Protein AF-A0A9P9M459-F1 (afdb_monomer)

Mean predicted aligned error: 11.25 Å

Radius of gyration: 19.33 Å; Cα contacts (8 Å, |Δi|>4): 194; chains: 1; bounding box: 32×56×58 Å

Nearest PDB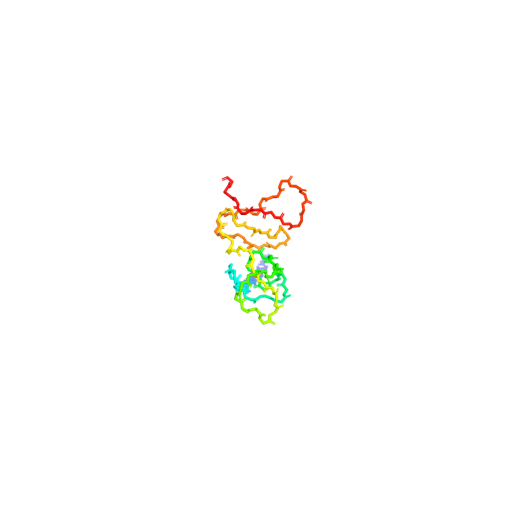 structures (foldseek):
  3zxc-assembly1_A  TM=4.684E-01  e=6.879E-01  Cupiennius salei
  2arp-assembly1_F-2  TM=5.093E-01  e=7.753E+00  Rattus norvegicus

Foldseek 3Di:
DDDDDDPPPPDDPPPPPPPQADAFFAQDQALSNHLQSDWAQDPDPDDHPNSITHWHRQDAFTKHFQPDPRSHPDQWHFDDPPPDRIGGTHHD

pLDDT: mean 77.86, std 14.09, range [39.62, 90.75]

Structure (mmCIF, N/CA/C/O backbone):
data_AF-A0A9P9M459-F1
#
_entry.id   AF-A0A9P9M459-F1
#
loop_
_atom_site.group_PDB
_atom_site.id
_atom_site.type_symbol
_atom_site.label_atom_id
_atom_site.label_alt_id
_atom_site.label_comp_id
_atom_site.label_asym_id
_atom_site.label_entity_id
_atom_site.label_seq_id
_atom_site.pdbx_PDB_ins_code
_atom_site.Cartn_x
_atom_site.Cartn_y
_atom_site.Cartn_z
_atom_site.occupancy
_atom_site.B_iso_or_equiv
_atom_site.auth_seq_id
_atom_site.auth_comp_id
_atom_site.auth_asym_id
_atom_site.auth_atom_id
_atom_site.pdbx_PDB_model_num
ATOM 1 N N . MET A 1 1 ? 0.901 -42.073 -45.279 1.00 39.62 1 MET A N 1
ATOM 2 C CA . MET A 1 1 ? 1.427 -40.694 -45.162 1.00 39.62 1 MET A CA 1
ATOM 3 C C . MET A 1 1 ? 0.849 -40.100 -43.887 1.00 39.62 1 MET A C 1
ATOM 5 O O . MET A 1 1 ? -0.347 -40.239 -43.671 1.00 39.62 1 MET A O 1
ATOM 9 N N . ARG A 1 2 ? 1.702 -39.589 -42.993 1.00 47.62 2 ARG A N 1
ATOM 10 C CA . ARG A 1 2 ? 1.320 -39.040 -41.681 1.00 47.62 2 ARG A CA 1
ATOM 11 C C . ARG A 1 2 ? 0.734 -37.640 -41.876 1.00 47.62 2 ARG A C 1
ATOM 13 O O . ARG A 1 2 ? 1.400 -36.827 -42.504 1.00 47.62 2 ARG A O 1
ATOM 20 N N . PHE A 1 3 ? -0.433 -37.348 -41.307 1.00 52.00 3 PHE A N 1
ATOM 21 C CA . PHE A 1 3 ? -0.890 -35.969 -41.128 1.00 52.00 3 PHE A CA 1
ATOM 22 C C . PHE A 1 3 ? -1.184 -35.720 -39.651 1.00 52.00 3 PHE A C 1
ATOM 24 O O . PHE A 1 3 ? -1.864 -36.494 -38.984 1.00 52.00 3 PHE A O 1
ATOM 31 N N . ILE A 1 4 ? -0.520 -34.685 -39.153 1.00 60.25 4 ILE A N 1
ATOM 32 C CA . ILE A 1 4 ? -0.316 -34.327 -37.755 1.00 60.25 4 ILE A CA 1
ATOM 33 C C . ILE A 1 4 ? -1.549 -33.561 -37.271 1.00 60.25 4 ILE A C 1
ATOM 35 O O . ILE A 1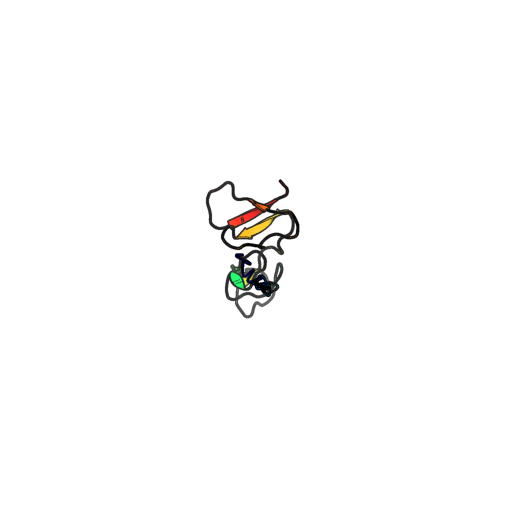 4 ? -1.932 -32.563 -37.879 1.00 60.25 4 ILE A O 1
ATOM 39 N N . SER A 1 5 ? -2.169 -34.023 -36.184 1.00 55.62 5 SER A N 1
ATOM 40 C CA . SER A 1 5 ? -3.219 -33.287 -35.479 1.00 55.62 5 SER A CA 1
ATOM 41 C C . SER A 1 5 ? -2.625 -32.036 -34.836 1.00 55.62 5 SER A C 1
ATOM 43 O O . SER A 1 5 ? -1.802 -32.139 -33.929 1.00 55.62 5 SER A O 1
ATOM 45 N N . VAL A 1 6 ? -3.056 -30.855 -35.278 1.00 60.59 6 VAL A N 1
ATOM 46 C CA . VAL A 1 6 ? -2.754 -29.593 -34.594 1.00 60.59 6 VAL A CA 1
ATOM 47 C C . VAL A 1 6 ? -3.959 -29.235 -33.732 1.00 60.59 6 VAL A C 1
ATOM 49 O O . VAL A 1 6 ? -4.960 -28.710 -34.214 1.00 60.59 6 VAL A O 1
ATOM 52 N N . VAL A 1 7 ? -3.878 -29.577 -32.447 1.00 59.72 7 VAL A N 1
ATOM 53 C CA . VAL A 1 7 ? -4.831 -29.128 -31.431 1.00 59.72 7 VAL A CA 1
ATOM 54 C C . VAL A 1 7 ? -4.476 -27.681 -31.095 1.00 59.72 7 VAL A C 1
ATOM 56 O O . VAL A 1 7 ? -3.519 -27.422 -30.368 1.00 59.72 7 VAL A O 1
ATOM 59 N N . PHE A 1 8 ? -5.226 -26.725 -31.639 1.00 57.75 8 PHE A N 1
ATOM 60 C CA . PHE A 1 8 ? -5.166 -25.337 -31.189 1.00 57.75 8 PHE A CA 1
ATOM 61 C C . PHE A 1 8 ? -5.885 -25.230 -29.839 1.00 57.75 8 PHE A C 1
ATOM 63 O O . PHE A 1 8 ? -7.091 -25.005 -29.770 1.00 57.75 8 PHE A O 1
ATOM 70 N N . LEU A 1 9 ? -5.137 -25.419 -28.751 1.00 57.16 9 LEU A N 1
ATOM 71 C CA . LEU A 1 9 ? -5.557 -25.015 -27.411 1.00 57.16 9 LEU A CA 1
ATOM 72 C C . LEU A 1 9 ? -5.509 -23.483 -27.358 1.00 57.16 9 LEU A C 1
ATOM 74 O O . LEU A 1 9 ? -4.479 -22.889 -27.048 1.00 57.16 9 LEU A O 1
ATOM 78 N N . GLY A 1 10 ? -6.617 -22.851 -27.751 1.00 59.19 10 GLY A N 1
ATOM 79 C CA . GLY A 1 10 ? -6.809 -21.410 -27.636 1.00 59.19 10 GLY A CA 1
ATOM 80 C C . GLY A 1 10 ? -6.612 -20.973 -26.187 1.00 59.19 10 GLY A C 1
ATOM 81 O O . GLY A 1 10 ? -7.337 -21.416 -25.300 1.00 59.19 10 GLY A O 1
ATOM 82 N N . LEU A 1 11 ? -5.592 -20.139 -25.973 1.00 57.56 11 LEU A N 1
ATOM 83 C CA . LEU A 1 11 ? -5.223 -19.540 -24.695 1.00 57.56 11 LEU A CA 1
ATOM 84 C C . LEU A 1 11 ? -6.451 -18.943 -23.994 1.00 57.56 11 LEU A C 1
ATOM 86 O O . LEU A 1 11 ? -7.069 -18.003 -24.494 1.00 57.56 11 LEU A O 1
ATOM 90 N N . SER A 1 12 ? -6.756 -19.449 -22.801 1.00 50.25 12 SER A N 1
ATOM 91 C CA . SER A 1 12 ? -7.684 -18.824 -21.865 1.00 50.25 12 SER A CA 1
ATOM 92 C C . SER A 1 12 ? -7.184 -17.421 -21.524 1.00 50.25 12 SER A C 1
ATOM 94 O O . SER A 1 12 ? -6.189 -17.262 -20.815 1.00 50.25 12 SER A O 1
ATOM 96 N N . ALA A 1 13 ? -7.870 -16.393 -22.018 1.00 55.59 13 ALA A N 1
ATOM 97 C CA . ALA A 1 13 ? -7.686 -15.037 -21.531 1.00 55.59 13 ALA A CA 1
ATOM 98 C C . ALA A 1 13 ? -8.213 -14.979 -20.090 1.00 55.59 13 ALA A C 1
ATOM 100 O O . ALA A 1 13 ? -9.412 -14.834 -19.855 1.00 55.59 13 ALA A O 1
ATOM 101 N N . PHE A 1 14 ? -7.314 -15.128 -19.116 1.00 52.09 14 PHE A N 1
ATOM 102 C CA . PHE A 1 14 ? -7.576 -14.748 -17.733 1.00 52.09 14 PHE A CA 1
ATOM 103 C C . PHE A 1 14 ? -7.751 -13.229 -17.697 1.00 52.09 14 PHE A C 1
ATOM 105 O O . PHE A 1 14 ? -6.798 -12.474 -17.513 1.00 52.09 14 PHE A O 1
ATOM 112 N N . THR A 1 15 ? -8.980 -12.761 -17.891 1.00 50.66 15 THR A N 1
ATOM 113 C CA . THR A 1 15 ? -9.364 -11.411 -17.492 1.00 50.66 15 THR A CA 1
ATOM 114 C C . THR A 1 15 ? -9.374 -11.382 -15.969 1.00 50.66 15 THR A C 1
ATOM 116 O O . THR A 1 15 ? -10.393 -11.649 -15.335 1.00 50.66 15 THR A O 1
ATOM 119 N N . LEU A 1 16 ? -8.209 -11.119 -15.373 1.00 47.06 16 LEU A N 1
ATOM 120 C CA . LEU A 1 16 ? -8.107 -10.682 -13.986 1.00 47.06 16 LEU A CA 1
ATOM 121 C C . LEU A 1 16 ? -8.905 -9.385 -13.883 1.00 47.06 16 LEU A C 1
ATOM 123 O O . LEU A 1 16 ? -8.449 -8.324 -14.311 1.00 47.06 16 LEU A O 1
ATOM 127 N N . THR A 1 17 ? -10.123 -9.482 -13.361 1.00 45.84 17 THR A N 1
ATOM 128 C CA . THR A 1 17 ? -10.913 -8.331 -12.942 1.00 45.84 17 THR A CA 1
ATOM 129 C C . THR A 1 17 ? -10.085 -7.609 -11.885 1.00 45.84 17 THR A C 1
ATOM 131 O O . THR A 1 17 ? -10.047 -8.026 -10.730 1.00 45.84 17 THR A O 1
ATOM 134 N N . GLN A 1 18 ? -9.338 -6.576 -12.285 1.00 47.28 18 GLN A N 1
ATOM 135 C CA . GLN A 1 18 ? -8.636 -5.715 -11.343 1.00 47.28 18 GLN A CA 1
ATOM 136 C C . GLN A 1 18 ? -9.712 -5.037 -10.505 1.00 47.28 18 GLN A C 1
ATOM 138 O O . GLN A 1 18 ? -10.370 -4.098 -10.960 1.00 47.28 18 GLN A O 1
ATOM 143 N N . ALA A 1 19 ? -9.927 -5.558 -9.295 1.00 52.38 19 ALA A N 1
ATOM 144 C CA . ALA A 1 19 ? -10.653 -4.856 -8.257 1.00 52.38 19 ALA A CA 1
ATOM 145 C C 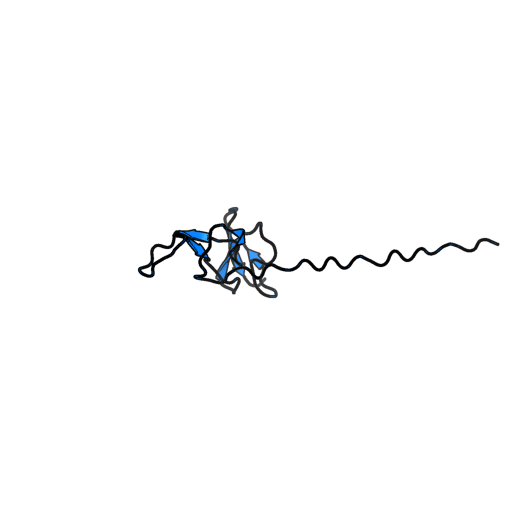. ALA A 1 19 ? -10.017 -3.469 -8.172 1.00 52.38 19 ALA A C 1
ATOM 147 O O . ALA A 1 19 ? -8.848 -3.328 -7.813 1.00 52.38 19 ALA A O 1
ATOM 148 N N . SER A 1 20 ? -10.753 -2.463 -8.641 1.00 59.94 20 SER A N 1
ATOM 149 C CA . SER A 1 20 ? -10.289 -1.085 -8.650 1.00 59.94 20 SER A CA 1
ATOM 150 C C . SER A 1 20 ? -10.218 -0.655 -7.194 1.00 59.94 20 SER A C 1
ATOM 152 O O . SER A 1 20 ? -11.228 -0.273 -6.610 1.00 59.94 20 SER A O 1
ATOM 154 N N . GLY A 1 21 ? -9.048 -0.843 -6.584 1.00 71.88 21 GLY A N 1
ATOM 155 C CA . GLY A 1 21 ? -8.824 -0.510 -5.188 1.00 71.88 21 GLY A CA 1
ATOM 156 C C . GLY A 1 21 ? -9.162 0.956 -4.937 1.00 71.88 21 GLY A C 1
ATOM 157 O O . GLY A 1 21 ? -9.010 1.814 -5.810 1.00 71.88 21 GLY A O 1
ATOM 158 N N . LEU A 1 22 ? -9.631 1.238 -3.733 1.00 84.44 22 LEU A N 1
ATOM 159 C CA . LEU A 1 22 ? -9.930 2.575 -3.256 1.00 84.44 22 LEU A CA 1
ATOM 160 C C . LEU A 1 22 ? -8.676 3.454 -3.351 1.00 84.44 22 LEU A C 1
ATOM 162 O O . LEU A 1 22 ? -7.572 3.033 -2.998 1.00 84.44 22 LEU A O 1
ATOM 166 N N . GLY A 1 23 ? -8.856 4.676 -3.850 1.00 82.56 23 GLY A N 1
ATOM 167 C CA . GLY A 1 23 ? -7.795 5.678 -3.914 1.00 82.56 23 GLY A CA 1
ATOM 168 C C . GLY A 1 23 ? -7.501 6.313 -2.555 1.00 82.56 23 GLY A C 1
ATOM 169 O O . GLY A 1 23 ? -8.125 5.993 -1.541 1.00 82.56 23 GLY A O 1
ATOM 170 N N . ASN A 1 24 ? -6.562 7.254 -2.548 1.00 86.69 24 ASN A N 1
ATOM 171 C CA . ASN A 1 24 ? -6.128 7.978 -1.361 1.00 86.69 24 ASN A CA 1
ATOM 172 C C . ASN A 1 24 ? -7.313 8.582 -0.583 1.00 86.69 24 ASN A C 1
ATOM 174 O O . ASN A 1 24 ? -8.179 9.244 -1.155 1.00 86.69 24 ASN A O 1
ATOM 178 N N . GLY A 1 25 ? -7.351 8.352 0.729 1.00 84.44 25 GLY A N 1
ATOM 179 C CA . GLY A 1 25 ? -8.430 8.802 1.610 1.00 84.44 25 GLY A CA 1
ATOM 180 C C . GLY A 1 25 ? -9.707 7.950 1.571 1.00 84.44 25 GLY A C 1
ATOM 181 O O . GLY A 1 25 ? -10.619 8.204 2.362 1.00 84.44 25 GLY A O 1
ATOM 182 N N . GLY A 1 26 ? -9.783 6.928 0.713 1.00 87.69 26 GLY A N 1
ATOM 183 C CA . GLY A 1 26 ? -10.877 5.957 0.715 1.00 87.69 26 GLY A CA 1
ATOM 184 C C . GLY A 1 26 ? -10.939 5.178 2.030 1.00 87.69 26 GLY A C 1
ATOM 185 O O . GLY A 1 26 ? -9.905 4.844 2.604 1.00 87.69 26 GLY A O 1
ATOM 186 N N . GLU A 1 27 ? -12.141 4.908 2.538 1.00 89.81 27 GLU A N 1
ATOM 187 C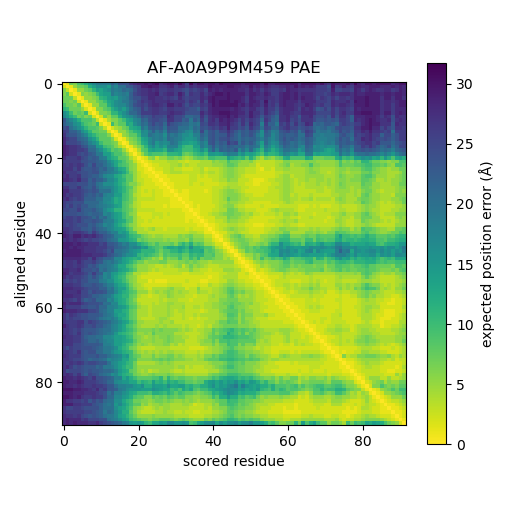 CA . GLU A 1 27 ? -12.306 4.120 3.765 1.00 89.81 27 GLU A CA 1
ATOM 188 C C . GLU A 1 27 ? -12.017 2.644 3.511 1.00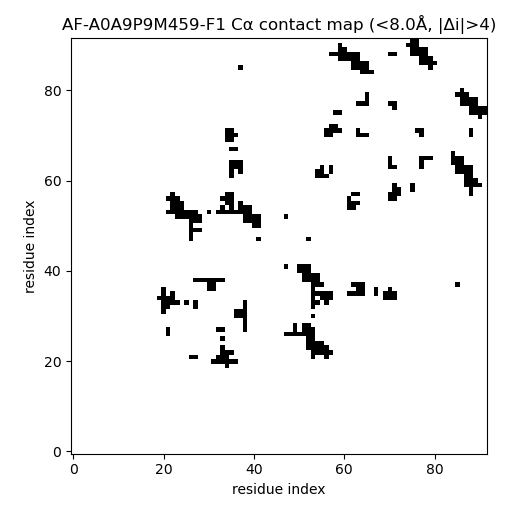 89.81 27 GLU A C 1
ATOM 190 O O . GLU A 1 27 ? -12.719 1.999 2.740 1.00 89.81 27 GLU A O 1
ATOM 195 N N . CYS A 1 28 ? -11.020 2.101 4.200 1.00 88.81 28 CYS A N 1
ATOM 196 C CA . CYS A 1 28 ? -10.605 0.712 4.047 1.00 88.81 28 CYS A CA 1
ATOM 197 C C . CYS A 1 28 ? -10.771 -0.057 5.353 1.00 88.81 28 CYS A C 1
ATOM 199 O O . CYS A 1 28 ? -10.746 0.519 6.446 1.00 88.81 28 CYS A O 1
ATOM 201 N N . LYS A 1 29 ? -10.937 -1.374 5.248 1.00 88.75 29 LYS A N 1
ATOM 202 C CA . LYS A 1 29 ? -10.889 -2.313 6.376 1.00 88.75 29 LYS A CA 1
ATOM 203 C C . LYS A 1 29 ? -9.579 -3.092 6.361 1.00 88.75 29 LYS A C 1
ATOM 205 O O . LYS A 1 29 ? -8.973 -3.291 7.420 1.00 88.75 29 LYS A O 1
ATOM 210 N N . VAL A 1 30 ? -9.143 -3.488 5.166 1.00 87.50 30 VAL A N 1
ATOM 211 C CA . VAL A 1 30 ? -7.916 -4.245 4.908 1.00 87.50 30 VAL A CA 1
ATOM 212 C C . VAL A 1 30 ? -7.047 -3.558 3.852 1.00 87.50 30 VAL A C 1
ATOM 214 O O . VAL A 1 30 ? -7.513 -2.710 3.096 1.00 87.50 30 VAL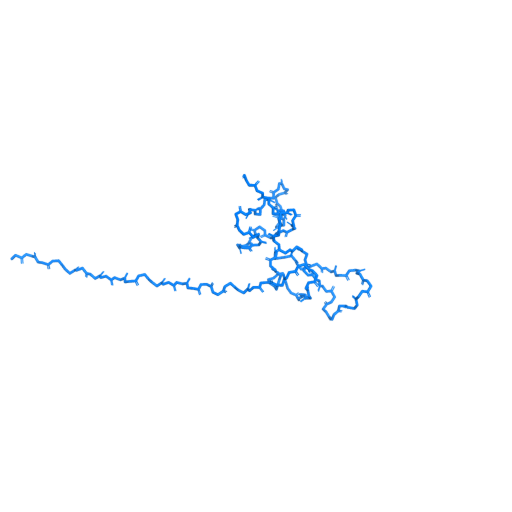 A O 1
ATOM 217 N N . ALA A 1 31 ? -5.766 -3.929 3.811 1.00 84.25 31 ALA A N 1
ATOM 218 C CA . ALA A 1 31 ? -4.786 -3.435 2.840 1.00 84.25 31 ALA A CA 1
ATOM 219 C C . ALA A 1 31 ? -5.256 -3.602 1.384 1.00 84.25 31 ALA A C 1
ATOM 221 O O . ALA A 1 31 ? -5.095 -2.693 0.572 1.00 84.25 31 ALA A O 1
ATOM 222 N N . ASP A 1 32 ? -5.895 -4.732 1.072 1.00 84.12 32 ASP A N 1
ATOM 223 C CA . ASP A 1 32 ? -6.356 -5.041 -0.281 1.00 84.12 32 ASP A CA 1
ATOM 224 C C . ASP A 1 32 ? -7.463 -4.130 -0.808 1.00 84.12 32 ASP A C 1
ATOM 226 O O . ASP A 1 32 ? -7.548 -3.938 -2.023 1.00 84.12 32 ASP A O 1
ATOM 230 N N . ASP A 1 33 ? -8.236 -3.504 0.084 1.00 86.44 33 ASP A N 1
ATOM 231 C CA . ASP A 1 33 ? -9.257 -2.532 -0.308 1.00 86.44 33 ASP A CA 1
ATOM 232 C C . ASP A 1 33 ? -8.622 -1.314 -0.986 1.00 86.44 33 ASP A C 1
ATOM 234 O O . ASP A 1 33 ? -9.260 -0.659 -1.801 1.00 86.44 33 ASP A O 1
ATOM 238 N N . CYS A 1 34 ? -7.365 -1.007 -0.661 1.00 87.56 34 CYS A N 1
ATOM 239 C CA . CYS A 1 34 ? -6.646 0.146 -1.177 1.00 87.56 34 CYS A CA 1
ATOM 240 C C . CYS A 1 34 ? -5.908 -0.191 -2.456 1.00 87.56 34 CYS A C 1
ATOM 242 O O . CYS A 1 34 ? -5.247 -1.226 -2.556 1.00 87.56 34 CYS A O 1
ATOM 244 N N . LYS A 1 35 ? -5.939 0.727 -3.419 1.00 86.94 35 LYS A N 1
ATOM 245 C CA . LYS A 1 35 ? -5.187 0.589 -4.665 1.00 86.94 35 LYS A CA 1
ATOM 246 C C . LYS A 1 35 ? -3.699 0.408 -4.406 1.00 86.94 35 LYS A C 1
ATOM 248 O O . LYS A 1 35 ? -3.127 -0.567 -4.870 1.00 86.94 35 LYS A O 1
ATOM 253 N N . SER A 1 36 ? -3.132 1.276 -3.573 1.00 86.75 36 SER A N 1
ATOM 254 C CA . SER A 1 36 ? -1.748 1.187 -3.110 1.00 86.75 36 SER A CA 1
ATOM 255 C C . SER A 1 36 ? -1.436 -0.079 -2.315 1.00 86.75 36 SER A C 1
ATOM 257 O O . SER A 1 36 ? -0.271 -0.365 -2.085 1.00 86.75 36 SER A O 1
ATOM 259 N N . GLY A 1 37 ? -2.443 -0.810 -1.827 1.00 86.88 37 GLY A N 1
ATOM 260 C CA . GLY A 1 37 ? -2.251 -1.874 -0.844 1.00 86.88 37 GLY A CA 1
ATOM 261 C C . GLY A 1 37 ? -1.958 -1.358 0.570 1.00 86.88 37 GLY A C 1
ATOM 262 O O . GLY A 1 37 ? -1.617 -2.148 1.444 1.00 86.88 37 GLY A O 1
ATOM 263 N N . VAL A 1 38 ? -2.071 -0.049 0.826 1.00 87.12 38 VAL A N 1
ATOM 264 C CA . VAL A 1 38 ? -1.728 0.553 2.123 1.00 87.12 38 VAL A CA 1
ATOM 265 C C . VAL A 1 38 ? -2.976 1.126 2.791 1.00 87.12 38 VAL A C 1
ATOM 267 O O . VAL A 1 38 ? -3.490 2.166 2.383 1.00 87.12 38 VAL A O 1
ATOM 270 N N . CYS A 1 39 ? -3.442 0.457 3.850 1.00 89.12 39 CYS A N 1
ATOM 271 C CA . CYS A 1 39 ? -4.593 0.861 4.661 1.00 89.12 39 CYS A CA 1
ATOM 272 C C . CYS A 1 39 ? -4.139 1.273 6.070 1.00 89.12 39 CYS A C 1
ATOM 274 O O . CYS A 1 39 ? -3.917 0.421 6.932 1.00 89.12 39 CYS A O 1
ATOM 276 N N . ASN A 1 40 ? -4.004 2.579 6.307 1.00 88.25 40 ASN A N 1
ATOM 277 C CA . ASN A 1 40 ? -3.459 3.130 7.549 1.00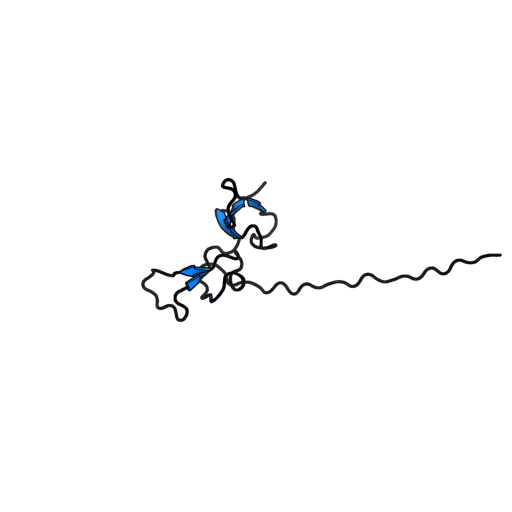 88.25 40 ASN A CA 1
ATOM 278 C C . ASN A 1 40 ? -4.549 3.671 8.473 1.00 88.25 40 ASN A C 1
ATOM 280 O O . ASN A 1 40 ? -5.611 4.095 8.024 1.00 88.25 40 ASN A O 1
ATOM 284 N N . VAL A 1 41 ? -4.274 3.687 9.779 1.00 87.62 41 VAL A N 1
ATOM 285 C CA . VAL A 1 41 ? -5.168 4.307 10.768 1.00 87.62 41 VAL A CA 1
ATOM 286 C C . VAL A 1 41 ? -5.333 5.790 10.443 1.00 87.62 41 VAL A C 1
ATOM 288 O O . VAL A 1 41 ? -4.355 6.519 10.276 1.00 87.62 41 VAL A O 1
ATOM 291 N N . TRP A 1 42 ? -6.581 6.239 10.343 1.00 84.00 42 TRP A N 1
ATOM 292 C CA . TRP A 1 42 ? -6.891 7.627 10.042 1.00 84.00 42 TRP A CA 1
ATOM 293 C C . TRP A 1 42 ? -6.945 8.454 11.327 1.00 84.00 42 TRP A C 1
ATOM 295 O O . TRP A 1 42 ? -7.816 8.251 12.168 1.00 84.00 42 TRP A O 1
ATOM 305 N N . VAL A 1 43 ? -6.044 9.430 11.446 1.00 77.94 43 VAL A N 1
ATOM 306 C CA . VAL A 1 43 ? -5.946 10.356 12.594 1.00 77.94 43 VAL A CA 1
ATOM 307 C C . VAL A 1 43 ? -6.514 11.756 12.307 1.00 77.94 43 VAL A C 1
ATOM 309 O O . VAL A 1 43 ? -6.284 12.698 13.060 1.00 77.94 43 VAL A O 1
ATOM 312 N N . GLY A 1 44 ? -7.259 11.929 11.211 1.00 74.56 44 GLY A N 1
ATOM 313 C CA . GLY A 1 44 ? -7.850 13.219 10.842 1.00 74.56 44 GLY A CA 1
ATOM 314 C C . GLY A 1 44 ? -9.208 13.496 11.499 1.00 74.56 44 GLY A C 1
ATOM 315 O O . GLY A 1 44 ? -9.873 12.601 12.011 1.00 74.56 44 GLY A O 1
ATOM 316 N N . ARG A 1 45 ? -9.669 14.753 11.416 1.00 70.19 45 ARG A N 1
ATOM 317 C CA . ARG A 1 45 ? -10.934 15.213 12.034 1.00 70.19 45 ARG A CA 1
ATOM 318 C C . ARG A 1 45 ? -12.202 14.617 11.410 1.00 70.19 45 ARG A C 1
ATOM 320 O O . ARG A 1 45 ? -13.231 14.542 12.074 1.00 70.19 45 ARG A O 1
ATOM 327 N N . ASN A 1 46 ? -12.146 14.203 10.144 1.00 70.69 46 ASN A N 1
ATOM 328 C CA . ASN A 1 46 ? -13.297 13.613 9.463 1.00 70.69 46 ASN A CA 1
ATOM 329 C C . ASN A 1 46 ? -13.562 12.214 10.012 1.00 70.69 46 ASN A C 1
ATOM 331 O O . ASN A 1 46 ? -12.675 11.361 9.909 1.00 70.69 46 ASN A O 1
ATOM 335 N N . LYS A 1 47 ? -14.783 11.975 10.521 1.00 69.06 47 LYS A N 1
ATOM 336 C CA . LYS A 1 47 ? -15.219 10.647 10.974 1.00 69.06 47 LYS A CA 1
ATOM 337 C C . LYS A 1 47 ? -14.852 9.597 9.924 1.00 69.06 47 LYS A C 1
ATOM 339 O O . LYS A 1 47 ? -15.094 9.782 8.728 1.00 69.06 47 LYS A O 1
ATOM 344 N N . SER A 1 48 ? -14.227 8.525 10.393 1.00 76.88 48 SER A N 1
ATOM 345 C CA . SER A 1 48 ? -14.067 7.302 9.626 1.00 76.88 48 SER A CA 1
ATOM 346 C C . SER A 1 48 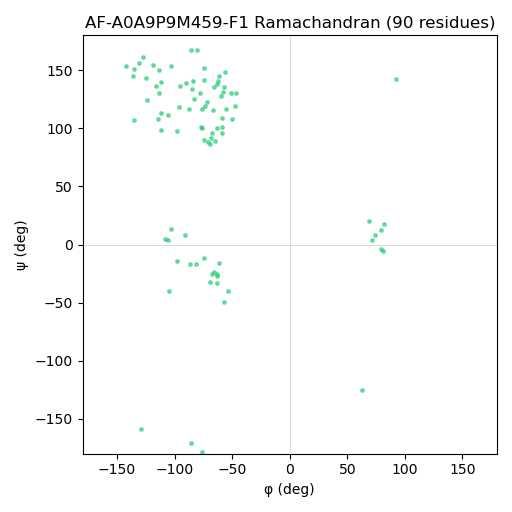? -14.879 6.212 10.305 1.00 76.88 48 SER A C 1
ATOM 348 O O . SER A 1 48 ? -14.785 6.028 11.517 1.00 76.88 48 SER A O 1
ATOM 350 N N . THR A 1 49 ? -15.689 5.516 9.522 1.00 83.38 49 THR A N 1
ATOM 351 C CA . THR A 1 49 ? -16.516 4.393 9.957 1.00 83.38 49 THR A CA 1
ATOM 352 C C . THR A 1 49 ? -15.649 3.183 10.299 1.00 83.38 49 THR A C 1
ATOM 354 O O . THR A 1 49 ? -15.978 2.418 11.199 1.00 83.38 49 THR A O 1
ATOM 357 N N . THR A 1 50 ? -14.520 3.017 9.604 1.00 83.81 50 THR A N 1
ATOM 358 C CA . THR A 1 50 ? -13.575 1.906 9.803 1.00 83.81 50 THR A CA 1
ATOM 359 C C . THR A 1 50 ? -12.380 2.278 10.682 1.00 83.81 50 THR A C 1
ATOM 361 O O . THR A 1 50 ? -11.646 1.396 11.123 1.00 83.81 50 THR A O 1
ATOM 364 N N . GLY A 1 51 ? -12.153 3.574 10.923 1.00 86.38 51 GLY A N 1
ATOM 365 C CA . GLY A 1 51 ? -10.962 4.087 11.606 1.00 86.38 51 GLY A CA 1
ATOM 366 C C . GLY A 1 51 ? -9.683 4.000 10.766 1.00 86.38 51 GLY A C 1
ATOM 367 O O . GLY A 1 51 ? -8.605 4.335 11.259 1.00 86.38 51 GLY A O 1
ATOM 368 N N . LYS A 1 52 ? -9.776 3.562 9.504 1.00 89.94 52 LYS A N 1
ATOM 369 C CA . LYS A 1 52 ? -8.638 3.391 8.597 1.00 89.94 52 LYS A CA 1
ATOM 370 C C . LYS A 1 52 ? -8.955 3.933 7.209 1.00 89.94 52 LYS A C 1
ATOM 372 O O . LYS A 1 52 ? -10.081 3.823 6.722 1.00 89.94 52 LYS A O 1
ATOM 377 N N . ARG A 1 53 ? -7.948 4.503 6.557 1.00 89.94 53 ARG A N 1
ATOM 378 C CA . ARG A 1 53 ? -8.046 5.031 5.199 1.00 89.94 53 ARG A CA 1
ATOM 379 C C . ARG A 1 53 ? -6.858 4.629 4.344 1.00 89.94 53 ARG A C 1
ATOM 381 O O . ARG A 1 53 ? -5.748 4.422 4.837 1.00 89.94 53 ARG A O 1
ATOM 388 N N . CYS A 1 54 ? -7.123 4.526 3.051 1.00 89.19 54 CYS A N 1
ATOM 389 C CA . CYS A 1 54 ? -6.112 4.241 2.057 1.00 89.19 54 CYS A CA 1
ATOM 390 C C . CYS A 1 54 ? -5.114 5.380 1.968 1.00 89.19 54 CYS A C 1
ATOM 392 O O . CYS A 1 54 ? -5.503 6.549 1.935 1.00 89.19 54 CYS A O 1
ATOM 394 N N . ASN A 1 55 ? -3.839 5.019 1.918 1.00 86.69 55 ASN A N 1
ATOM 395 C CA . ASN A 1 55 ? -2.744 5.951 1.741 1.00 86.69 55 ASN A CA 1
ATOM 396 C C . ASN A 1 55 ? -2.112 5.704 0.370 1.00 86.69 55 ASN A C 1
ATOM 398 O O . ASN A 1 55 ? -1.545 4.637 0.142 1.00 86.69 55 ASN A O 1
ATOM 402 N N . GLY A 1 56 ? -2.247 6.670 -0.535 1.00 84.69 56 GLY A N 1
ATOM 403 C CA . GLY A 1 56 ? -1.779 6.562 -1.918 1.00 84.69 56 GLY A CA 1
ATOM 404 C C . GLY A 1 56 ? -2.838 6.045 -2.901 1.00 84.69 56 GLY A C 1
ATOM 405 O O . GLY A 1 56 ? -3.651 5.172 -2.595 1.00 84.69 56 GLY A O 1
ATOM 406 N N . SER A 1 57 ? -2.822 6.607 -4.109 1.00 86.44 57 SER A N 1
ATOM 407 C CA . SER A 1 57 ? -3.678 6.248 -5.252 1.00 86.44 57 SER A CA 1
ATOM 408 C C . SER A 1 57 ? -2.902 5.528 -6.363 1.00 86.44 57 SER A C 1
ATOM 410 O O . SER A 1 57 ? -3.456 5.264 -7.437 1.00 86.44 57 SER A O 1
ATOM 412 N N . GLY A 1 58 ? -1.622 5.238 -6.119 1.00 86.06 58 GLY A N 1
ATOM 413 C CA . GLY A 1 58 ? -0.694 4.674 -7.093 1.00 86.06 58 GLY A CA 1
ATOM 414 C C . GLY A 1 58 ? -0.083 5.709 -8.039 1.00 86.06 58 GLY A C 1
ATOM 415 O O . GLY A 1 58 ? 0.385 5.339 -9.110 1.00 86.06 58 GLY A O 1
ATOM 416 N N . ASN A 1 59 ? -0.129 7.000 -7.714 1.00 89.50 59 ASN A N 1
ATOM 417 C CA . ASN A 1 59 ? 0.566 8.028 -8.488 1.00 89.50 59 ASN A CA 1
ATOM 418 C C . ASN A 1 59 ? 2.048 8.087 -8.110 1.00 89.50 59 ASN A C 1
ATOM 420 O O . ASN A 1 59 ? 2.462 7.512 -7.112 1.00 89.50 59 ASN A O 1
ATOM 424 N N . GLU A 1 60 ? 2.849 8.787 -8.906 1.00 89.94 60 GLU A N 1
ATOM 425 C CA . GLU A 1 60 ? 4.269 8.983 -8.611 1.00 89.94 60 GLU A CA 1
ATOM 426 C C . GLU A 1 60 ? 4.449 9.663 -7.241 1.00 89.94 60 GLU A C 1
ATOM 428 O O . GLU A 1 60 ? 3.758 10.636 -6.935 1.00 89.94 60 GLU A O 1
ATOM 433 N N . GLY A 1 61 ? 5.328 9.115 -6.401 1.00 87.56 61 GLY A N 1
ATOM 434 C CA . GLY A 1 61 ? 5.546 9.537 -5.015 1.00 87.56 61 GLY A CA 1
ATOM 435 C C . GLY A 1 61 ? 4.533 9.000 -3.994 1.00 87.56 61 GLY A C 1
ATOM 436 O O . GLY A 1 61 ? 4.725 9.205 -2.796 1.00 87.56 61 GLY A O 1
ATOM 437 N N . ASP A 1 62 ? 3.476 8.294 -4.417 1.00 89.19 62 ASP A N 1
ATOM 438 C CA . ASP A 1 62 ? 2.550 7.648 -3.483 1.00 89.19 62 ASP A CA 1
ATOM 439 C C . ASP A 1 62 ? 3.166 6.393 -2.859 1.00 89.19 62 ASP A C 1
ATOM 441 O O . ASP A 1 62 ? 3.948 5.674 -3.483 1.00 89.19 62 ASP A O 1
ATOM 445 N N . TYR A 1 63 ? 2.717 6.070 -1.644 1.00 88.25 63 TYR A N 1
ATOM 446 C CA . TYR A 1 63 ? 2.996 4.775 -1.037 1.00 88.25 63 TYR A CA 1
ATOM 447 C C . TYR A 1 63 ? 2.402 3.636 -1.865 1.00 88.25 63 TYR A C 1
ATOM 449 O O . TYR A 1 63 ? 1.295 3.740 -2.399 1.00 88.25 63 TYR A O 1
ATOM 457 N N . CYS A 1 64 ? 3.113 2.518 -1.896 1.00 88.94 64 CYS A N 1
ATOM 458 C CA . CYS A 1 64 ? 2.689 1.294 -2.554 1.00 88.94 64 CYS A CA 1
ATOM 459 C C . CYS A 1 64 ? 3.115 0.069 -1.748 1.00 88.94 64 CYS A C 1
ATOM 461 O O . CYS A 1 64 ? 4.086 0.099 -0.993 1.00 88.94 64 CYS A O 1
ATOM 463 N N . LEU A 1 65 ? 2.383 -1.027 -1.905 1.00 88.50 65 LEU A N 1
ATOM 464 C CA . LEU A 1 65 ? 2.698 -2.305 -1.296 1.00 88.50 65 LEU A CA 1
ATOM 465 C C . LEU A 1 65 ? 3.468 -3.150 -2.313 1.00 88.50 65 LEU A C 1
ATOM 467 O O . LEU A 1 65 ? 2.945 -3.487 -3.375 1.00 88.50 65 LEU A O 1
ATOM 471 N N . VAL A 1 66 ? 4.707 -3.509 -1.978 1.00 86.25 66 VAL A N 1
ATOM 472 C CA . VAL A 1 66 ? 5.632 -4.206 -2.891 1.00 86.25 66 VAL A CA 1
ATOM 473 C C . VAL A 1 66 ? 5.096 -5.583 -3.286 1.00 86.25 66 VAL A C 1
ATOM 475 O O . VAL A 1 66 ? 5.280 -6.029 -4.414 1.00 86.25 66 VAL A O 1
ATOM 478 N N . SER A 1 67 ? 4.385 -6.251 -2.375 1.00 83.00 67 SER A N 1
ATOM 479 C CA . SER A 1 67 ? 3.770 -7.558 -2.626 1.00 83.00 67 SER A CA 1
ATOM 480 C C . SER A 1 67 ? 2.515 -7.498 -3.503 1.00 83.00 67 SER A C 1
ATOM 482 O O . SER A 1 67 ? 2.047 -8.543 -3.955 1.00 83.00 67 SER A O 1
ATOM 484 N N . LYS A 1 68 ? 1.959 -6.306 -3.761 1.00 82.69 68 LYS A N 1
ATOM 485 C CA . LYS A 1 68 ? 0.733 -6.132 -4.541 1.00 82.69 68 LYS A CA 1
ATOM 486 C C . LYS A 1 68 ? 1.050 -5.589 -5.930 1.00 82.69 68 LYS A C 1
ATOM 488 O O . LYS A 1 68 ? 1.418 -4.426 -6.109 1.00 82.69 68 LYS A O 1
ATOM 493 N N . ALA A 1 69 ? 0.842 -6.438 -6.933 1.00 80.25 69 ALA A N 1
ATOM 494 C CA . ALA A 1 69 ? 0.904 -6.039 -8.333 1.00 80.25 69 ALA A CA 1
ATOM 495 C C . ALA A 1 69 ? -0.192 -5.003 -8.649 1.00 80.25 69 ALA A C 1
ATOM 497 O O . ALA A 1 69 ? -1.327 -5.133 -8.194 1.00 80.25 69 ALA A O 1
ATOM 498 N N . GLY A 1 70 ? 0.147 -3.973 -9.429 1.00 82.62 70 GLY A N 1
ATOM 499 C CA . GLY A 1 70 ? -0.790 -2.896 -9.779 1.00 82.62 70 GLY A CA 1
ATOM 500 C C . GLY A 1 70 ? -0.998 -1.836 -8.690 1.00 82.62 70 GLY A C 1
ATOM 501 O O . GLY A 1 70 ? -1.913 -1.023 -8.808 1.00 82.62 70 GLY A O 1
ATOM 502 N N . SER A 1 71 ? -0.151 -1.811 -7.651 1.00 86.00 71 SER A N 1
ATOM 503 C CA . SER A 1 71 ? -0.181 -0.753 -6.626 1.00 86.00 71 SER A CA 1
ATOM 504 C C . SER A 1 71 ? 0.129 0.641 -7.180 1.00 86.00 71 SER A C 1
ATOM 506 O O . SER A 1 71 ? -0.313 1.636 -6.608 1.00 86.00 71 SER A O 1
ATOM 508 N N . CYS A 1 72 ? 0.859 0.707 -8.297 1.00 88.75 72 CYS A N 1
ATOM 509 C CA . CYS A 1 72 ? 1.224 1.932 -9.001 1.00 88.75 72 CYS A CA 1
ATOM 510 C C . CYS A 1 72 ? 0.546 2.005 -10.377 1.00 88.75 72 CYS A C 1
ATOM 512 O O . CYS A 1 72 ? 0.255 0.987 -11.005 1.00 88.75 72 CYS A O 1
ATOM 514 N N . ASN A 1 73 ? 0.274 3.222 -10.842 1.00 87.94 73 ASN A N 1
ATOM 515 C CA . ASN A 1 73 ? -0.425 3.508 -12.088 1.00 87.94 73 ASN A CA 1
ATOM 516 C C . ASN A 1 73 ? 0.512 3.488 -13.295 1.00 87.94 73 ASN A C 1
ATOM 518 O O . ASN A 1 73 ? 1.600 4.059 -13.272 1.00 87.94 73 ASN A O 1
ATOM 522 N N . GLY A 1 74 ? 0.025 2.935 -14.407 1.00 86.06 74 GLY A N 1
ATOM 523 C CA . GLY A 1 74 ? 0.714 3.004 -15.693 1.00 86.06 74 GLY A CA 1
ATOM 524 C C . GLY A 1 74 ? 2.074 2.307 -15.664 1.00 86.06 74 GLY A C 1
ATOM 525 O O . GLY A 1 74 ? 2.153 1.129 -15.336 1.00 86.06 74 GLY A O 1
ATOM 526 N N . ALA A 1 75 ? 3.125 3.038 -16.040 1.00 86.31 75 ALA A N 1
ATOM 527 C CA . ALA A 1 75 ? 4.501 2.538 -16.104 1.00 86.31 75 ALA A CA 1
ATOM 528 C C . ALA A 1 75 ? 5.297 2.736 -14.796 1.00 86.31 75 ALA A C 1
ATOM 530 O O . ALA A 1 75 ? 6.508 2.539 -14.786 1.00 86.31 75 ALA A O 1
ATOM 531 N N . LEU A 1 76 ? 4.641 3.169 -13.715 1.00 89.50 76 LEU A N 1
ATOM 532 C CA . LEU A 1 76 ? 5.283 3.360 -12.417 1.00 89.50 76 LEU A CA 1
ATOM 533 C C . LEU A 1 76 ? 5.552 2.015 -11.740 1.00 89.50 76 LEU A C 1
ATOM 535 O O . LEU A 1 76 ? 4.714 1.110 -11.775 1.00 89.50 76 LEU A O 1
ATOM 539 N N . ILE A 1 77 ? 6.697 1.914 -11.074 1.00 88.56 77 ILE A N 1
ATOM 540 C CA . ILE A 1 77 ? 7.118 0.720 -10.343 1.00 88.56 77 ILE A CA 1
ATOM 541 C C . ILE A 1 77 ? 7.101 1.037 -8.851 1.00 88.56 77 ILE A C 1
ATOM 543 O O . ILE A 1 77 ? 7.477 2.128 -8.433 1.00 88.56 77 ILE A O 1
ATOM 547 N N . CYS A 1 78 ? 6.647 0.079 -8.044 1.00 88.50 78 CYS A N 1
ATOM 548 C CA . CYS A 1 78 ? 6.748 0.188 -6.597 1.00 88.50 78 CYS A CA 1
ATOM 549 C C . CYS A 1 78 ? 8.190 -0.103 -6.169 1.00 88.50 78 CYS A C 1
ATOM 551 O O . CYS A 1 78 ? 8.595 -1.266 -6.116 1.00 88.50 78 CYS A O 1
ATOM 553 N N . HIS A 1 79 ? 8.966 0.943 -5.905 1.00 89.19 79 HIS A N 1
ATOM 554 C CA . HIS A 1 79 ? 10.359 0.843 -5.498 1.00 89.19 79 HIS A CA 1
ATOM 555 C C . HIS A 1 79 ? 10.474 0.892 -3.972 1.00 89.19 79 HIS A C 1
ATOM 557 O O . HIS A 1 79 ? 9.796 1.670 -3.304 1.00 89.19 79 HIS A O 1
ATOM 563 N N . ASN A 1 80 ? 11.308 0.027 -3.398 1.00 86.88 80 ASN A N 1
ATOM 564 C CA . ASN A 1 80 ? 11.535 -0.030 -1.961 1.00 86.88 80 ASN A CA 1
ATOM 565 C C . ASN A 1 80 ? 13.027 -0.143 -1.656 1.00 86.88 80 ASN A C 1
ATOM 567 O O . ASN A 1 80 ? 13.615 -1.211 -1.810 1.00 86.88 80 ASN A O 1
ATOM 571 N N . GLU A 1 81 ? 13.607 0.948 -1.168 1.00 72.88 81 GLU A N 1
ATOM 572 C CA . GLU A 1 81 ? 15.031 1.025 -0.830 1.00 72.88 81 GLU A CA 1
ATOM 573 C C . GLU A 1 81 ? 15.365 0.427 0.550 1.00 72.88 81 GLU A C 1
ATOM 575 O O . GLU A 1 81 ? 16.520 0.119 0.833 1.00 72.88 81 GLU A O 1
ATOM 580 N N . LEU A 1 82 ? 14.366 0.232 1.419 1.00 74.06 82 LEU A N 1
ATOM 581 C CA . LEU A 1 82 ? 14.557 -0.125 2.833 1.00 74.06 82 LEU A CA 1
ATOM 582 C C . LEU A 1 82 ? 14.239 -1.596 3.156 1.00 74.06 82 LEU A C 1
ATOM 584 O O . LEU A 1 82 ? 14.280 -1.991 4.320 1.00 74.06 82 LEU A O 1
ATOM 588 N N . GLY A 1 83 ? 13.907 -2.420 2.155 1.00 73.00 83 GLY A N 1
ATOM 589 C CA . GLY A 1 83 ? 13.640 -3.856 2.340 1.00 73.00 83 GLY A CA 1
ATOM 590 C C . GLY A 1 83 ? 12.350 -4.186 3.109 1.00 73.00 83 GLY A C 1
ATOM 591 O O . GLY A 1 83 ? 12.219 -5.280 3.656 1.00 73.00 83 GLY A O 1
ATOM 592 N N . GLY A 1 84 ? 11.399 -3.248 3.180 1.00 79.69 84 GLY A N 1
ATOM 593 C CA . GLY A 1 84 ? 10.096 -3.433 3.834 1.00 79.69 84 GLY A CA 1
ATOM 594 C C . GLY A 1 84 ? 9.008 -4.063 2.945 1.00 79.69 84 GLY A C 1
ATOM 595 O O . GLY A 1 84 ? 9.246 -4.486 1.818 1.00 79.69 84 GLY A O 1
ATOM 596 N N . GLN A 1 85 ? 7.762 -4.077 3.435 1.00 82.00 85 GLN A N 1
ATOM 597 C CA . GLN A 1 85 ? 6.590 -4.464 2.622 1.00 82.00 85 GLN A CA 1
ATOM 598 C C . GLN A 1 85 ? 5.992 -3.290 1.831 1.00 82.00 85 GLN A C 1
ATOM 600 O O . GLN A 1 85 ? 5.242 -3.502 0.879 1.00 82.00 85 GLN A O 1
ATOM 605 N N . THR A 1 86 ? 6.337 -2.057 2.203 1.00 85.31 86 THR A N 1
ATOM 606 C CA . THR A 1 86 ? 5.861 -0.818 1.579 1.00 85.31 86 THR A CA 1
ATOM 607 C C . THR A 1 86 ? 7.009 -0.061 0.933 1.00 85.31 86 THR A C 1
ATOM 609 O O . THR A 1 86 ? 8.058 0.086 1.557 1.00 85.31 86 THR A O 1
ATOM 612 N N . GLY A 1 87 ? 6.785 0.444 -0.273 1.00 90.12 87 GLY A N 1
ATOM 613 C CA . GLY A 1 87 ? 7.688 1.318 -1.012 1.00 90.12 87 GLY A CA 1
ATOM 614 C C . GLY A 1 87 ? 6.973 2.573 -1.510 1.00 90.12 87 GLY A C 1
ATOM 615 O O . GLY A 1 87 ? 5.895 2.926 -1.014 1.00 90.12 87 GLY A O 1
ATOM 616 N N . THR A 1 88 ? 7.554 3.201 -2.524 1.00 90.75 88 THR A N 1
ATOM 617 C CA . THR A 1 88 ? 7.040 4.393 -3.206 1.00 90.75 88 THR A CA 1
ATOM 618 C C . THR A 1 88 ? 6.915 4.134 -4.705 1.00 90.75 88 THR A C 1
ATOM 620 O O . THR A 1 88 ? 7.726 3.425 -5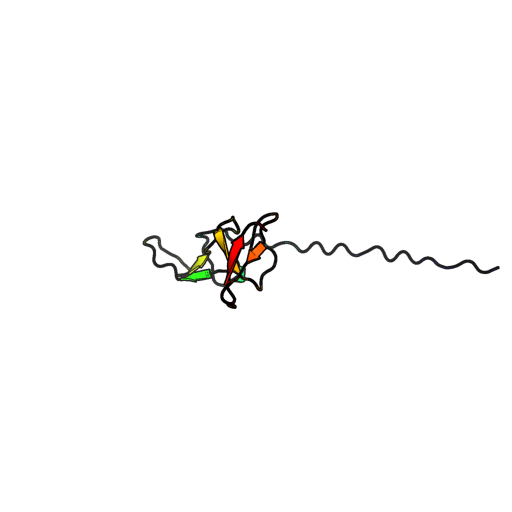.297 1.00 90.75 88 THR A O 1
ATOM 623 N N . CYS A 1 89 ? 5.874 4.674 -5.335 1.00 90.31 89 CYS A N 1
ATOM 624 C CA . CYS A 1 89 ? 5.702 4.582 -6.780 1.00 90.31 89 CYS A CA 1
ATOM 625 C C . CYS A 1 89 ? 6.647 5.551 -7.493 1.00 90.31 89 CYS A C 1
ATOM 627 O O . CYS A 1 89 ? 6.496 6.763 -7.360 1.00 90.31 89 CYS A O 1
ATOM 629 N N . GLU A 1 90 ? 7.572 5.034 -8.292 1.00 90.31 90 GLU A N 1
ATOM 630 C CA . GLU A 1 90 ? 8.595 5.829 -8.978 1.00 90.31 90 GLU A CA 1
ATOM 631 C C . GLU A 1 90 ? 8.677 5.466 -10.465 1.00 90.31 90 GLU A C 1
ATOM 633 O O . GLU A 1 90 ? 8.272 4.374 -10.887 1.00 90.31 90 GLU A O 1
ATOM 638 N N . ARG A 1 91 ? 9.174 6.404 -11.281 1.00 85.88 91 ARG A N 1
ATOM 639 C CA . ARG A 1 91 ? 9.562 6.127 -12.669 1.00 85.88 91 ARG A CA 1
ATOM 640 C C . ARG A 1 91 ? 10.984 5.583 -12.695 1.00 85.88 91 ARG A C 1
ATOM 642 O O . ARG A 1 91 ? 11.861 6.152 -12.055 1.00 85.88 91 ARG A O 1
ATOM 649 N N . PHE A 1 92 ? 11.172 4.506 -13.450 1.00 69.12 92 PHE A N 1
ATOM 650 C CA . PHE A 1 92 ? 12.486 3.943 -13.753 1.00 69.12 92 PHE A CA 1
ATOM 651 C C . PHE A 1 92 ? 13.165 4.696 -14.901 1.00 69.12 92 PHE A C 1
ATOM 653 O O . PHE A 1 92 ? 12.428 5.171 -15.801 1.00 69.12 92 PHE A O 1
#

Solvent-accessible surface area (backbone atoms only — not comparable to full-atom values): 5377 Å² total; per-residue (Å²): 135,92,80,83,86,80,81,80,78,75,78,80,79,79,77,75,77,73,76,81,33,34,39,55,71,30,81,20,91,45,33,75,48,11,28,1,37,34,50,40,76,56,86,63,91,69,88,55,95,68,46,20,20,12,42,22,59,10,45,81,75,19,40,15,21,60,89,43,87,74,13,25,50,88,85,35,41,57,46,56,94,81,79,63,65,58,24,32,10,37,81,128

Sequence (92 aa):
MRFISVVFLGLSAFTLTQASGLGNGGECKVADDCKSGVCNVWVGRNKSTTGKRCNGSGNEGDYCLVSKAGSCNGALICHNELGGQTGTCERF

Secondary structure (DSSP, 8-state):
---------------------B-TT-B-SSGGGBTTS-EEEP-SSS--SSSEEE---S-TT-EEETTSTT-S-TT-EEE-SSSSSEEEEE--